Protein AF-A0A1Q9C9D9-F1 (afdb_monomer)

Nearest PDB structures (foldseek):
  2on5-assembly4_E  TM=7.345E-01  e=2.644E-03  Necator americanus
  3w8s-assembly1_A-2  TM=6.313E-01  e=2.788E-03  Necator americanus
  1u3i-assembly1_A-2  TM=6.018E-01  e=1.104E-02  Schistosoma mansoni
  8bhz-assembly1_A-2  TM=6.309E-01  e=2.083E-02  Schistosoma haematobium
  2c8u-assembly1_B  TM=6.285E-01  e=3.729E-02  Schistosoma haematobium

Structure (mmCIF, N/CA/C/O backbone):
data_AF-A0A1Q9C9D9-F1
#
_entry.id   AF-A0A1Q9C9D9-F1
#
loop_
_atom_site.group_PDB
_atom_site.id
_atom_site.type_symbol
_atom_site.label_atom_id
_atom_site.label_alt_id
_atom_site.label_comp_id
_atom_site.label_asym_id
_atom_site.label_entity_id
_atom_site.label_seq_id
_atom_site.pdbx_PDB_ins_code
_atom_site.Cartn_x
_atom_site.Cartn_y
_atom_site.Cartn_z
_atom_site.occupancy
_atom_site.B_iso_or_equiv
_atom_site.auth_seq_id
_atom_site.auth_comp_id
_atom_site.auth_asym_id
_atom_site.auth_atom_id
_atom_site.pdbx_PDB_model_num
ATOM 1 N N . MET A 1 1 ? -21.375 2.654 1.741 1.00 51.44 1 MET A N 1
ATOM 2 C CA . MET A 1 1 ? -20.438 1.620 1.249 1.00 51.44 1 MET A CA 1
ATOM 3 C C . MET A 1 1 ? -19.758 1.027 2.473 1.00 51.44 1 MET A C 1
ATOM 5 O O . MET A 1 1 ? -19.373 1.805 3.333 1.00 51.44 1 MET A O 1
ATOM 9 N N . PHE A 1 2 ? -19.692 -0.300 2.613 1.00 68.56 2 PHE A N 1
ATOM 10 C CA . PHE A 1 2 ? -18.988 -0.924 3.741 1.00 68.56 2 PHE A CA 1
ATOM 11 C C . PHE A 1 2 ? -17.480 -0.680 3.591 1.00 68.56 2 PHE A C 1
ATOM 13 O O . PHE A 1 2 ? -16.931 -0.945 2.522 1.00 68.56 2 PHE A O 1
ATOM 20 N N . ALA A 1 3 ? -16.815 -0.186 4.638 1.00 76.62 3 ALA A N 1
ATOM 21 C CA . ALA A 1 3 ? -15.394 0.176 4.608 1.00 76.62 3 ALA A CA 1
ATOM 22 C C . ALA A 1 3 ? -14.468 -0.988 4.183 1.00 76.62 3 ALA A C 1
ATOM 24 O O . ALA A 1 3 ? -13.451 -0.753 3.534 1.00 76.62 3 ALA A O 1
ATOM 25 N N . GLY A 1 4 ? -14.864 -2.243 4.429 1.00 79.62 4 GLY A N 1
ATOM 26 C CA . GLY A 1 4 ? -14.160 -3.428 3.923 1.00 79.62 4 GLY A CA 1
ATOM 27 C C . GLY A 1 4 ? -14.109 -3.533 2.391 1.00 79.62 4 GLY A C 1
ATOM 28 O O . GLY A 1 4 ? -13.037 -3.756 1.834 1.00 79.62 4 GLY A O 1
ATOM 29 N N . ALA A 1 5 ? -15.230 -3.305 1.695 1.00 82.88 5 ALA A N 1
ATOM 30 C CA . ALA A 1 5 ? -15.264 -3.334 0.226 1.00 82.88 5 ALA A CA 1
ATOM 31 C C . ALA A 1 5 ? -14.420 -2.198 -0.376 1.00 82.88 5 ALA A C 1
ATOM 33 O O . ALA A 1 5 ? -13.676 -2.400 -1.330 1.00 82.88 5 ALA A O 1
ATOM 34 N N . ALA A 1 6 ? -14.472 -1.020 0.249 1.00 83.69 6 ALA A N 1
ATOM 35 C CA . ALA A 1 6 ? -13.691 0.136 -0.175 1.00 83.69 6 ALA A CA 1
ATOM 36 C C . ALA A 1 6 ? -12.173 -0.087 0.002 1.00 83.69 6 ALA A C 1
ATOM 38 O O . ALA A 1 6 ? -11.372 0.339 -0.832 1.00 83.69 6 ALA A O 1
ATOM 39 N N . CYS A 1 7 ? -11.777 -0.796 1.067 1.00 88.50 7 CYS A N 1
ATOM 40 C CA . CYS A 1 7 ? -10.397 -1.226 1.284 1.00 88.50 7 CYS A CA 1
ATOM 41 C C . CYS A 1 7 ? -9.927 -2.180 0.175 1.00 88.50 7 CYS A C 1
ATOM 43 O O . CYS A 1 7 ? -8.858 -1.984 -0.403 1.00 88.50 7 CYS A O 1
ATOM 45 N N . GLU A 1 8 ? -10.738 -3.185 -0.160 1.00 88.69 8 GLU A N 1
ATOM 46 C CA . GLU A 1 8 ? -10.406 -4.155 -1.204 1.00 88.69 8 GLU A CA 1
ATOM 47 C C . GLU A 1 8 ? -10.257 -3.495 -2.582 1.00 88.69 8 GLU A C 1
ATOM 49 O O . GLU A 1 8 ? -9.260 -3.731 -3.267 1.00 88.69 8 GLU A O 1
ATOM 54 N N . GLU A 1 9 ? -11.184 -2.614 -2.964 1.00 89.88 9 GLU A N 1
ATOM 55 C CA . GLU A 1 9 ? -11.116 -1.857 -4.220 1.00 89.88 9 GLU A CA 1
ATOM 56 C C . GLU A 1 9 ? -9.837 -1.011 -4.313 1.00 89.88 9 GLU A C 1
ATOM 58 O O . GLU A 1 9 ? -9.124 -1.061 -5.321 1.00 89.88 9 GLU A O 1
ATOM 63 N N . ALA A 1 10 ? -9.492 -0.289 -3.241 1.00 90.31 10 ALA A N 1
ATOM 64 C CA . ALA A 1 10 ? -8.268 0.506 -3.189 1.00 90.31 10 ALA A CA 1
ATOM 65 C C . ALA A 1 10 ? -7.012 -0.368 -3.355 1.00 90.31 10 ALA A C 1
ATOM 67 O O . ALA A 1 10 ? -6.108 -0.017 -4.118 1.00 90.31 10 ALA A O 1
ATOM 68 N N . LEU A 1 11 ? -6.970 -1.535 -2.704 1.00 90.50 11 LEU A N 1
ATOM 69 C CA . LEU A 1 11 ? -5.859 -2.477 -2.834 1.00 90.50 11 LEU A CA 1
ATOM 70 C C . LEU A 1 11 ? -5.769 -3.080 -4.240 1.00 90.50 11 LEU A C 1
ATOM 72 O O . LEU A 1 11 ? -4.665 -3.257 -4.755 1.00 90.50 11 LEU A O 1
ATOM 76 N N . VAL A 1 12 ? -6.895 -3.397 -4.881 1.00 90.69 12 VAL A N 1
ATOM 77 C CA . VAL A 1 12 ? -6.917 -3.887 -6.269 1.00 90.69 12 VAL A CA 1
ATOM 78 C C . VAL A 1 12 ? -6.306 -2.856 -7.215 1.00 90.69 12 VAL A C 1
ATOM 80 O O . VAL A 1 12 ? -5.486 -3.211 -8.065 1.00 90.69 12 VAL A O 1
ATOM 83 N N . ASP A 1 13 ? -6.646 -1.583 -7.050 1.00 89.69 13 ASP A N 1
ATOM 84 C CA . ASP A 1 13 ? -6.080 -0.512 -7.865 1.00 89.69 13 ASP A CA 1
ATOM 85 C C . ASP A 1 13 ? -4.587 -0.309 -7.607 1.00 89.69 13 ASP A C 1
ATOM 87 O O . ASP A 1 13 ? -3.815 -0.192 -8.561 1.00 89.69 13 ASP A O 1
ATOM 91 N N . MET A 1 14 ? -4.157 -0.348 -6.342 1.00 90.69 14 MET A N 1
ATOM 92 C CA . MET A 1 14 ? -2.735 -0.291 -5.989 1.00 90.69 14 MET A CA 1
ATOM 93 C C . MET A 1 14 ? -1.943 -1.430 -6.646 1.00 90.69 14 MET A C 1
ATOM 95 O O . MET A 1 14 ? -0.875 -1.199 -7.207 1.00 90.69 14 MET A O 1
ATOM 99 N N . LYS A 1 15 ? -2.475 -2.658 -6.663 1.00 88.00 15 LYS A N 1
ATOM 100 C CA . LYS A 1 15 ? -1.815 -3.799 -7.323 1.00 88.00 15 LYS A CA 1
ATOM 101 C C . LYS A 1 15 ? -1.635 -3.580 -8.824 1.00 88.00 15 LYS A C 1
ATOM 103 O O . LYS A 1 15 ? -0.583 -3.918 -9.362 1.00 88.00 15 LYS A O 1
ATOM 108 N N . LYS A 1 16 ? -2.635 -3.004 -9.500 1.00 86.62 16 LYS A N 1
ATOM 109 C CA . LYS A 1 16 ? -2.560 -2.722 -10.944 1.00 86.62 16 LYS A CA 1
ATOM 110 C C . LYS A 1 16 ? -1.447 -1.728 -11.268 1.00 86.62 16 LYS A C 1
ATOM 112 O O . LYS A 1 16 ? -0.709 -1.950 -12.220 1.00 86.62 16 LYS A O 1
ATOM 117 N N . VAL A 1 17 ? -1.311 -0.663 -10.476 1.00 86.00 17 VAL A N 1
ATOM 118 C CA . VAL A 1 17 ? -0.296 0.381 -10.716 1.00 86.00 17 VAL A CA 1
ATOM 119 C C . VAL A 1 17 ? 1.109 -0.037 -10.277 1.00 86.00 17 VAL A C 1
ATOM 121 O O . VAL A 1 17 ? 2.087 0.432 -10.849 1.00 86.00 17 VAL A O 1
ATOM 124 N N . LEU A 1 18 ? 1.227 -0.935 -9.293 1.00 86.88 18 LEU A N 1
ATOM 125 C CA . LEU A 1 18 ? 2.516 -1.444 -8.813 1.00 86.88 18 LEU A CA 1
ATOM 126 C C . LEU A 1 18 ? 3.074 -2.580 -9.674 1.00 86.88 18 LEU A C 1
ATOM 128 O O . LEU A 1 18 ? 4.288 -2.754 -9.723 1.00 86.88 18 LEU A O 1
ATOM 132 N N . GLY A 1 19 ? 2.219 -3.337 -10.370 1.00 83.19 19 GLY A N 1
ATOM 133 C CA . GLY A 1 19 ? 2.635 -4.461 -11.214 1.00 83.19 19 GLY A CA 1
ATOM 134 C C . GLY A 1 19 ? 3.782 -4.118 -12.176 1.00 83.19 19 GLY A C 1
ATOM 135 O O . GLY A 1 19 ? 4.783 -4.841 -12.183 1.00 83.19 19 GLY A O 1
ATOM 136 N N . PRO A 1 20 ? 3.703 -3.004 -12.929 1.00 81.25 20 PRO A N 1
ATOM 137 C CA . PRO A 1 20 ? 4.782 -2.609 -13.823 1.00 81.25 20 PRO A CA 1
ATOM 138 C C . PRO A 1 20 ? 6.095 -2.257 -13.120 1.00 81.25 20 PRO A C 1
ATOM 140 O O . PRO A 1 20 ? 7.165 -2.608 -13.618 1.00 81.25 20 PRO A O 1
ATOM 143 N N . ALA A 1 21 ? 6.020 -1.620 -11.947 1.00 80.25 21 ALA A N 1
ATOM 144 C CA . ALA A 1 21 ? 7.191 -1.295 -11.135 1.00 80.25 21 ALA A CA 1
ATOM 145 C C . ALA A 1 21 ? 7.849 -2.557 -10.550 1.00 80.25 21 ALA A C 1
ATOM 147 O O . ALA A 1 21 ? 9.073 -2.656 -10.539 1.00 80.25 21 ALA A O 1
ATOM 148 N N . TRP A 1 22 ? 7.053 -3.549 -10.138 1.00 80.44 22 TRP A N 1
ATOM 149 C CA . TRP A 1 22 ? 7.556 -4.832 -9.640 1.00 80.44 22 TRP A CA 1
ATOM 150 C C . TRP A 1 22 ? 8.295 -5.605 -10.733 1.00 80.44 22 TRP A C 1
ATOM 152 O O . TRP A 1 22 ? 9.433 -6.041 -10.556 1.00 80.44 22 TRP A O 1
ATOM 162 N N . TYR A 1 23 ? 7.639 -5.827 -11.874 1.00 79.94 23 TYR A N 1
ATOM 163 C CA . TYR A 1 23 ? 8.176 -6.698 -12.921 1.00 79.94 23 TYR A CA 1
ATOM 164 C C . TYR A 1 23 ? 9.192 -6.011 -13.833 1.00 79.94 23 TYR A C 1
ATOM 166 O O . TYR A 1 23 ? 9.783 -6.689 -14.674 1.00 79.94 23 TYR A O 1
ATOM 174 N N . ASN A 1 24 ? 9.397 -4.701 -13.663 1.00 81.31 24 ASN A N 1
ATOM 175 C CA . ASN A 1 24 ? 10.112 -3.845 -14.606 1.00 81.31 24 ASN A CA 1
ATOM 176 C C . ASN A 1 24 ? 9.584 -4.004 -16.046 1.00 81.31 24 ASN A C 1
ATOM 178 O O . ASN A 1 24 ? 10.340 -4.075 -17.019 1.00 81.31 24 ASN A O 1
ATOM 182 N N . ALA A 1 25 ? 8.266 -4.155 -16.169 1.00 80.94 25 ALA A N 1
ATOM 183 C CA . ALA A 1 25 ? 7.622 -4.544 -17.411 1.00 80.94 25 ALA A CA 1
ATOM 184 C C . ALA A 1 25 ? 6.147 -4.132 -17.423 1.00 80.94 25 ALA A C 1
ATOM 186 O O . ALA A 1 25 ? 5.428 -4.391 -16.465 1.00 80.94 25 ALA A O 1
ATOM 187 N N . VAL A 1 26 ? 5.682 -3.515 -18.514 1.00 76.88 26 VAL A N 1
ATOM 188 C CA . VAL A 1 26 ? 4.289 -3.052 -18.685 1.00 76.88 26 VAL A CA 1
ATOM 189 C C . VAL A 1 26 ? 3.302 -4.205 -18.513 1.00 76.88 26 VAL A C 1
ATOM 191 O O . VAL A 1 26 ? 2.258 -4.068 -17.879 1.00 76.88 26 VAL A O 1
ATOM 194 N N . LEU A 1 27 ? 3.655 -5.351 -19.085 1.00 77.88 27 LEU A N 1
ATOM 195 C CA . LEU A 1 27 ? 2.995 -6.630 -18.873 1.00 77.88 27 LEU A CA 1
ATOM 196 C C . LEU A 1 27 ? 3.926 -7.489 -18.028 1.00 77.88 27 LEU A C 1
ATOM 198 O O . LEU A 1 27 ? 5.135 -7.315 -18.117 1.00 77.88 27 LEU A O 1
ATOM 202 N N . GLY A 1 28 ? 3.372 -8.402 -17.228 1.00 80.50 28 GLY A N 1
ATOM 203 C CA . GLY A 1 28 ? 4.151 -9.257 -16.330 1.00 80.50 28 GLY A CA 1
ATOM 204 C C . GLY A 1 28 ? 5.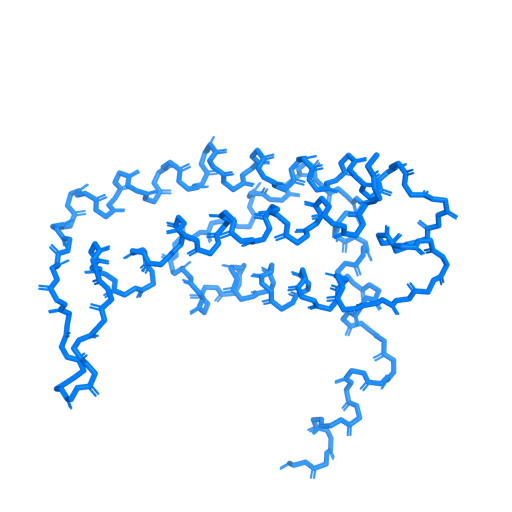146 -10.182 -17.046 1.00 80.50 28 GLY A C 1
ATOM 205 O O . GLY A 1 28 ? 5.754 -9.866 -18.066 1.00 80.50 28 GLY A O 1
ATOM 206 N N . ARG A 1 29 ? 5.348 -11.375 -16.498 1.00 84.06 29 ARG A N 1
ATOM 207 C CA . ARG A 1 29 ? 6.331 -12.320 -17.038 1.00 84.06 29 ARG A CA 1
ATOM 208 C C . ARG A 1 29 ? 5.677 -13.368 -17.921 1.00 84.06 29 ARG A C 1
ATOM 210 O O . ARG A 1 29 ? 4.536 -13.767 -17.693 1.00 84.06 29 ARG A O 1
ATOM 217 N N . ASN A 1 30 ? 6.429 -13.853 -18.901 1.00 87.31 30 ASN A N 1
ATOM 218 C CA . ASN A 1 30 ? 6.065 -15.059 -19.624 1.00 87.31 30 ASN A CA 1
ATOM 219 C C . ASN A 1 30 ? 5.932 -16.221 -18.615 1.00 87.31 30 ASN A C 1
ATOM 221 O O . ASN A 1 30 ? 6.873 -16.461 -17.853 1.00 87.31 30 ASN A O 1
ATOM 225 N N . PRO A 1 31 ? 4.804 -16.955 -18.587 1.00 87.06 31 PRO A N 1
ATOM 226 C CA . PRO A 1 31 ? 4.565 -17.980 -17.571 1.00 87.06 31 PRO A CA 1
ATOM 227 C C . PRO A 1 31 ? 5.491 -19.200 -17.699 1.00 87.06 31 PRO A C 1
ATOM 229 O O . PRO A 1 31 ? 5.656 -19.936 -16.730 1.00 87.06 31 PRO A O 1
ATOM 232 N N . LEU A 1 32 ? 6.103 -19.415 -18.869 1.00 91.69 32 LEU A N 1
ATOM 233 C CA . LEU A 1 32 ? 7.034 -20.514 -19.124 1.00 91.69 32 LEU A CA 1
ATOM 234 C C . LEU A 1 32 ? 8.490 -20.080 -18.927 1.00 91.69 32 LEU A C 1
ATOM 236 O O . LEU A 1 32 ? 9.235 -20.738 -18.205 1.00 91.69 32 LEU A O 1
ATOM 240 N N . THR A 1 33 ? 8.903 -18.973 -19.552 1.00 91.81 33 THR A N 1
ATOM 241 C CA . THR A 1 33 ? 10.316 -18.546 -19.553 1.00 91.81 33 THR A CA 1
ATOM 242 C C . THR A 1 33 ? 10.677 -17.615 -18.401 1.00 91.81 33 THR A C 1
ATOM 244 O O . THR A 1 33 ? 11.855 -17.446 -18.115 1.00 91.81 33 THR A O 1
ATOM 247 N N . LYS A 1 34 ? 9.685 -17.025 -17.721 1.00 85.44 34 LYS A N 1
ATOM 248 C CA . LYS A 1 34 ? 9.838 -16.019 -16.651 1.00 85.44 34 LYS A CA 1
ATOM 249 C C . LYS A 1 34 ? 10.460 -14.689 -17.092 1.00 85.44 34 LYS A C 1
ATOM 251 O O . LYS A 1 34 ? 10.658 -13.817 -16.240 1.00 85.44 34 LYS A O 1
ATOM 256 N N . GLU A 1 35 ? 10.722 -14.518 -18.384 1.00 87.88 35 GLU A N 1
ATOM 257 C CA . GLU A 1 35 ? 11.218 -13.268 -18.960 1.00 87.88 35 GLU A CA 1
ATOM 258 C C . GLU A 1 35 ? 10.133 -12.177 -18.936 1.00 87.88 35 GLU A C 1
ATOM 260 O O . GLU A 1 35 ? 8.945 -12.499 -19.078 1.00 87.88 35 GLU A O 1
ATOM 265 N N . PRO A 1 36 ? 10.508 -10.896 -18.762 1.00 85.56 36 PRO A N 1
ATOM 266 C CA . PRO A 1 36 ? 9.610 -9.762 -18.971 1.00 85.56 36 PRO A CA 1
ATOM 267 C C . PRO A 1 36 ? 8.929 -9.817 -20.345 1.00 85.56 36 PRO A C 1
ATOM 269 O O . PRO A 1 36 ? 9.592 -10.039 -21.355 1.00 85.56 36 PRO A O 1
ATOM 272 N N . LEU A 1 37 ? 7.610 -9.602 -20.403 1.00 86.75 37 LEU A N 1
ATOM 273 C CA . LEU A 1 37 ? 6.888 -9.577 -21.682 1.00 86.75 37 LEU A CA 1
ATOM 274 C C . LEU A 1 37 ? 7.129 -8.272 -22.453 1.00 86.75 37 LEU A C 1
ATOM 276 O O . LEU A 1 37 ? 7.416 -8.307 -23.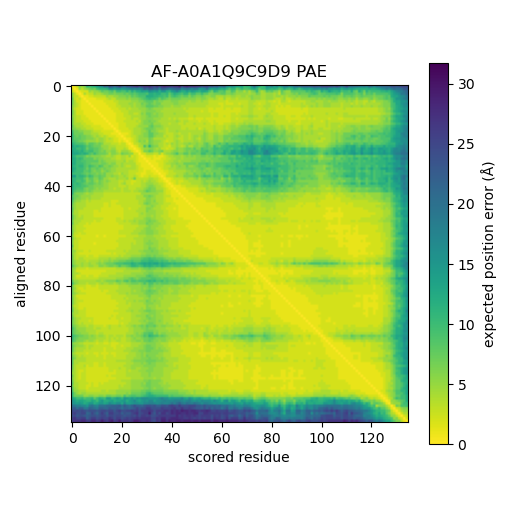645 1.00 86.75 37 LEU A O 1
ATOM 280 N N . VAL A 1 38 ? 6.998 -7.124 -21.780 1.00 86.88 38 VAL A N 1
ATOM 281 C CA . VAL A 1 38 ? 7.218 -5.793 -22.370 1.00 86.88 38 VAL A CA 1
ATOM 282 C C . VAL A 1 38 ? 8.018 -4.953 -21.386 1.00 86.88 38 VAL A C 1
ATOM 284 O O . VAL A 1 38 ? 7.444 -4.381 -20.464 1.00 86.88 38 VAL A O 1
ATOM 287 N N . THR A 1 39 ? 9.336 -4.902 -21.555 1.00 87.25 39 THR A N 1
ATOM 288 C CA . THR A 1 39 ? 10.243 -4.181 -20.651 1.00 87.25 39 THR A CA 1
ATOM 289 C C . THR A 1 39 ? 9.991 -2.675 -20.676 1.00 87.25 39 THR A C 1
ATOM 291 O O . THR A 1 39 ? 9.751 -2.093 -21.734 1.00 87.25 39 THR A O 1
ATOM 294 N N . LEU A 1 40 ? 10.078 -2.038 -19.509 1.00 83.69 40 LEU A N 1
ATOM 295 C CA . LEU A 1 40 ? 10.050 -0.583 -19.393 1.00 83.69 40 LEU A CA 1
ATOM 296 C C . LEU A 1 40 ? 11.457 0.006 -19.599 1.00 83.69 40 LEU A C 1
ATOM 298 O O . LEU A 1 40 ? 12.400 -0.465 -18.963 1.00 83.69 40 LEU A O 1
ATOM 302 N N . PRO A 1 41 ? 11.625 1.040 -20.445 1.00 87.50 41 PRO A N 1
ATOM 303 C CA . PRO A 1 41 ? 12.854 1.828 -20.478 1.00 87.50 41 PRO A CA 1
ATOM 304 C C . PRO A 1 41 ? 13.129 2.491 -19.122 1.00 87.50 41 PRO A C 1
ATOM 306 O O . PRO A 1 41 ? 12.193 2.892 -18.428 1.00 87.50 41 PRO A O 1
ATOM 309 N N . ASP A 1 42 ? 14.404 2.695 -18.782 1.00 86.44 42 ASP A N 1
ATOM 310 C CA . ASP A 1 42 ? 14.794 3.312 -17.506 1.00 86.44 42 ASP A CA 1
ATOM 311 C C . ASP A 1 42 ? 14.183 4.705 -17.293 1.00 86.44 42 ASP A C 1
ATOM 313 O O . ASP A 1 42 ? 13.736 5.015 -16.192 1.00 86.44 42 ASP A O 1
ATOM 317 N N . SER A 1 43 ? 14.069 5.511 -18.353 1.00 87.50 43 SER A N 1
ATOM 318 C CA . SER A 1 43 ? 13.433 6.832 -18.283 1.00 87.50 43 SER A CA 1
ATOM 319 C C . SER A 1 43 ? 11.958 6.762 -17.872 1.00 87.50 43 SER A C 1
ATOM 321 O O . SER A 1 43 ? 11.503 7.566 -17.063 1.00 87.50 43 SER A O 1
ATOM 323 N N . MET A 1 44 ? 11.215 5.766 -18.363 1.00 87.38 44 MET A N 1
ATOM 324 C CA . MET A 1 44 ? 9.824 5.546 -17.952 1.00 87.38 44 MET A CA 1
ATOM 325 C C . MET A 1 44 ? 9.741 5.019 -16.520 1.00 87.38 44 MET A C 1
ATOM 327 O O . MET A 1 44 ? 8.802 5.338 -15.797 1.00 87.38 44 MET A O 1
ATOM 331 N N . ARG A 1 45 ? 10.721 4.219 -16.086 1.00 85.19 45 ARG A N 1
ATOM 332 C CA . ARG A 1 45 ? 10.785 3.702 -14.713 1.00 85.19 45 ARG A CA 1
ATOM 333 C C . ARG A 1 45 ? 10.954 4.832 -13.699 1.00 85.19 45 ARG A C 1
ATOM 335 O O . ARG A 1 45 ? 10.278 4.827 -12.672 1.00 85.19 45 ARG A O 1
ATOM 342 N N . GLU A 1 46 ? 11.825 5.795 -13.984 1.00 89.06 46 GLU A N 1
ATOM 343 C CA . GLU A 1 46 ? 12.023 6.978 -13.139 1.00 89.06 46 GLU A CA 1
ATOM 344 C C . GLU A 1 46 ? 10.746 7.818 -13.033 1.00 89.06 46 GLU A C 1
ATOM 346 O O . GLU A 1 46 ? 10.341 8.188 -11.930 1.00 89.06 46 GLU A O 1
ATOM 351 N N . GLU A 1 47 ? 10.059 8.043 -14.153 1.00 90.31 47 GLU A N 1
ATOM 352 C CA . GLU A 1 47 ? 8.794 8.783 -14.194 1.00 90.31 47 GLU A CA 1
ATOM 353 C C . GLU A 1 47 ? 7.673 8.057 -13.429 1.00 90.31 47 GLU A C 1
ATOM 355 O O . GLU A 1 47 ? 6.992 8.651 -12.588 1.00 90.31 47 GLU A O 1
ATOM 360 N N . VAL A 1 48 ? 7.528 6.743 -13.631 1.00 89.44 48 VAL A N 1
ATOM 361 C CA . VAL A 1 48 ? 6.596 5.902 -12.862 1.00 89.44 48 VAL A CA 1
ATOM 362 C C . VAL A 1 48 ? 6.897 5.998 -11.369 1.00 89.44 48 VAL A C 1
ATOM 364 O O . VAL A 1 48 ? 5.976 6.146 -10.562 1.00 89.44 48 VAL A O 1
ATOM 367 N N . MET A 1 49 ? 8.174 5.963 -10.981 1.00 91.06 49 MET A N 1
ATOM 368 C CA . MET A 1 49 ? 8.553 6.061 -9.575 1.00 91.06 49 MET A CA 1
ATOM 369 C C . MET A 1 49 ? 8.289 7.430 -8.976 1.00 91.06 49 MET A C 1
ATOM 371 O O . MET A 1 49 ? 7.823 7.513 -7.836 1.00 91.06 49 MET A O 1
ATOM 375 N N . TYR A 1 50 ? 8.511 8.492 -9.742 1.00 93.69 50 TYR A N 1
ATOM 376 C CA . TYR A 1 50 ? 8.127 9.835 -9.346 1.00 93.69 50 TYR A CA 1
ATOM 377 C C . TYR A 1 50 ? 6.618 9.916 -9.065 1.00 93.69 50 TYR A C 1
ATOM 379 O O . TYR A 1 50 ? 6.218 10.368 -7.990 1.00 93.69 50 TYR A O 1
ATOM 387 N N . HIS A 1 51 ? 5.769 9.412 -9.963 1.00 93.44 51 HIS A N 1
ATOM 388 C CA . HIS A 1 51 ? 4.315 9.473 -9.786 1.00 93.44 51 HIS A CA 1
ATOM 389 C C . HIS A 1 51 ? 3.782 8.546 -8.690 1.00 93.44 51 HIS A C 1
ATOM 391 O O . HIS A 1 51 ? 2.841 8.919 -7.981 1.00 93.44 51 HIS A O 1
ATOM 397 N N . LEU A 1 52 ? 4.381 7.367 -8.501 1.00 93.25 52 LEU A N 1
ATOM 398 C CA . LEU A 1 52 ? 4.024 6.478 -7.395 1.00 93.25 52 LEU A CA 1
ATOM 399 C C . LEU A 1 52 ? 4.286 7.151 -6.043 1.00 93.25 52 LEU A C 1
ATOM 401 O O . LEU A 1 52 ? 3.412 7.116 -5.179 1.00 93.25 52 LEU A O 1
ATOM 405 N N . ASN A 1 53 ? 5.429 7.824 -5.893 1.00 95.31 53 ASN A N 1
ATOM 406 C CA . ASN A 1 53 ? 5.813 8.499 -4.653 1.00 95.31 53 ASN A CA 1
ATOM 407 C C . ASN A 1 53 ? 5.049 9.798 -4.378 1.00 95.31 53 ASN A C 1
ATOM 409 O O . ASN A 1 53 ? 4.756 10.094 -3.225 1.00 95.31 53 ASN A O 1
ATOM 413 N N . ASN A 1 54 ? 4.743 10.583 -5.412 1.00 96.06 54 ASN A N 1
ATOM 414 C CA . ASN A 1 54 ? 4.237 11.948 -5.231 1.00 96.06 54 ASN A CA 1
ATOM 415 C C . ASN A 1 54 ? 2.737 12.098 -5.500 1.00 96.06 54 ASN A C 1
ATOM 417 O O . ASN A 1 54 ? 2.167 13.152 -5.230 1.00 96.06 54 ASN A O 1
ATOM 421 N N . THR A 1 55 ? 2.081 11.081 -6.061 1.00 94.56 55 THR A N 1
ATOM 422 C CA . THR A 1 55 ? 0.670 11.186 -6.452 1.00 94.56 55 THR A CA 1
ATOM 423 C C . THR A 1 55 ? -0.103 9.929 -6.086 1.00 94.56 55 THR A C 1
ATOM 425 O O . THR A 1 55 ? -0.973 9.968 -5.224 1.00 94.56 55 THR A O 1
ATOM 42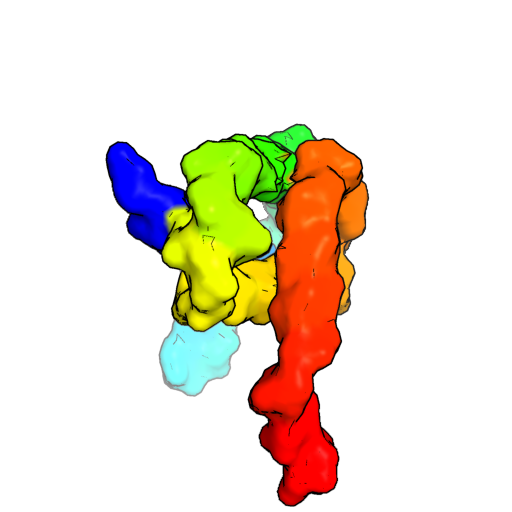8 N N . VAL A 1 56 ? 0.220 8.794 -6.703 1.00 93.75 56 VAL A N 1
ATOM 429 C CA . VAL A 1 56 ? -0.671 7.627 -6.690 1.00 93.75 56 VAL A CA 1
ATOM 430 C C . VAL A 1 56 ? -0.767 6.991 -5.305 1.00 93.75 56 VAL A C 1
ATOM 432 O O . VAL A 1 56 ? -1.873 6.823 -4.788 1.00 93.75 56 VAL A O 1
ATOM 435 N N . LEU A 1 57 ? 0.367 6.647 -4.685 1.00 94.81 57 LEU A N 1
ATOM 436 C CA . LEU A 1 57 ? 0.358 5.994 -3.374 1.00 94.81 57 LEU A CA 1
ATOM 437 C C . LEU A 1 57 ? -0.081 6.943 -2.252 1.00 94.81 57 LEU A C 1
ATOM 439 O O . LEU A 1 57 ? -0.965 6.535 -1.498 1.00 94.81 57 LEU A O 1
ATOM 443 N N . PRO A 1 58 ? 0.409 8.200 -2.157 1.00 96.38 58 PRO A N 1
ATOM 444 C CA . PRO A 1 58 ? -0.084 9.138 -1.149 1.00 96.38 58 PRO A CA 1
ATOM 445 C C . PRO A 1 58 ? -1.602 9.324 -1.193 1.00 96.38 58 PRO A C 1
ATOM 447 O O . PRO A 1 58 ? -2.259 9.276 -0.154 1.00 96.38 58 PRO A O 1
ATOM 450 N N . THR A 1 59 ? -2.187 9.489 -2.385 1.00 95.25 59 THR A N 1
ATOM 451 C CA . THR A 1 59 ? -3.640 9.648 -2.524 1.00 95.25 59 THR A CA 1
ATOM 452 C C . THR A 1 59 ? -4.390 8.376 -2.128 1.00 95.25 59 THR A C 1
ATOM 454 O O . THR A 1 59 ? -5.408 8.462 -1.442 1.00 95.25 59 THR A O 1
ATOM 457 N N . ARG A 1 60 ? -3.895 7.188 -2.502 1.00 94.56 60 ARG A N 1
ATOM 458 C CA . ARG A 1 60 ? -4.532 5.915 -2.123 1.00 94.56 60 ARG A CA 1
ATOM 459 C C . ARG A 1 60 ? -4.453 5.642 -0.623 1.00 94.56 60 ARG A C 1
ATOM 461 O O . ARG A 1 60 ? -5.455 5.235 -0.039 1.00 94.56 60 ARG A O 1
ATOM 468 N N . PHE A 1 61 ? -3.322 5.923 0.019 1.00 96.19 61 PHE A N 1
ATOM 469 C CA . PHE A 1 61 ? -3.209 5.794 1.470 1.00 96.19 61 PHE A CA 1
ATOM 470 C C . PHE A 1 61 ? -4.092 6.808 2.205 1.00 96.19 61 PHE A C 1
ATOM 472 O O . PHE A 1 61 ? -4.772 6.431 3.152 1.00 96.19 61 PHE A O 1
ATOM 479 N N . GLN A 1 62 ? -4.191 8.056 1.740 1.00 96.44 62 GLN A N 1
ATOM 480 C CA . GLN A 1 62 ? -5.115 9.032 2.337 1.00 96.44 62 GLN A CA 1
ATOM 481 C C . GLN A 1 62 ? -6.586 8.633 2.174 1.00 96.44 62 GLN A C 1
ATOM 483 O O . GLN A 1 62 ? -7.386 8.826 3.087 1.00 96.44 62 GLN A O 1
ATOM 488 N N . GLN A 1 63 ? -6.956 8.039 1.040 1.00 95.12 63 GLN A N 1
ATOM 489 C CA . GLN A 1 63 ? -8.297 7.490 0.847 1.00 95.12 63 GLN A CA 1
ATOM 490 C C . GLN A 1 63 ? -8.591 6.367 1.859 1.00 95.12 63 GLN A C 1
ATOM 492 O O . GLN A 1 63 ? -9.646 6.354 2.490 1.00 95.12 63 GLN A O 1
ATOM 497 N N . LEU A 1 64 ? -7.649 5.439 2.042 1.00 95.69 64 LEU A N 1
ATOM 498 C CA . LEU A 1 64 ? -7.758 4.355 3.021 1.00 95.69 64 LEU A CA 1
ATOM 499 C C . LEU A 1 64 ? -7.809 4.877 4.467 1.00 95.69 64 LEU A C 1
ATOM 501 O O . LEU A 1 64 ? -8.582 4.353 5.265 1.00 95.69 64 LEU A O 1
ATOM 505 N N . GLU A 1 65 ? -7.042 5.919 4.795 1.00 96.50 65 GLU A N 1
ATOM 506 C CA . GLU A 1 65 ? -7.085 6.612 6.092 1.00 96.50 65 GLU A CA 1
ATOM 507 C C . GLU A 1 65 ? -8.494 7.145 6.380 1.00 96.50 65 GLU A C 1
ATOM 509 O O . GLU A 1 65 ? -9.026 6.928 7.466 1.00 96.50 65 GLU A O 1
ATOM 514 N N . GLN A 1 66 ? -9.137 7.783 5.396 1.00 94.94 66 GLN A N 1
ATOM 515 C CA . GLN A 1 66 ? -10.510 8.278 5.535 1.00 94.94 66 GLN A CA 1
ATOM 516 C C . GLN A 1 66 ? -11.513 7.140 5.749 1.00 94.94 66 GLN A C 1
ATOM 518 O O . GLN A 1 66 ? -12.414 7.263 6.580 1.00 94.94 66 GLN A O 1
ATOM 523 N N . PHE A 1 67 ? -11.353 6.018 5.042 1.00 93.56 67 PHE A N 1
ATOM 524 C CA . PHE A 1 67 ? -12.214 4.854 5.248 1.00 93.56 67 PHE A CA 1
ATOM 525 C C . PHE A 1 67 ? -12.026 4.229 6.627 1.00 93.56 67 PHE A C 1
ATOM 527 O O . PHE A 1 67 ? -13.022 3.912 7.277 1.00 93.56 67 PHE A O 1
ATOM 534 N N . LEU A 1 68 ? -10.786 4.111 7.107 1.00 94.94 68 LEU A N 1
ATOM 535 C CA . LEU A 1 68 ? -10.517 3.645 8.464 1.00 94.94 68 LEU A CA 1
ATOM 536 C C . LEU A 1 68 ? -11.125 4.596 9.504 1.00 94.94 68 LEU A C 1
ATOM 538 O O . LEU A 1 68 ? -11.784 4.134 10.428 1.00 94.94 68 LEU A O 1
ATOM 542 N N . ALA A 1 69 ? -10.972 5.911 9.326 1.00 93.8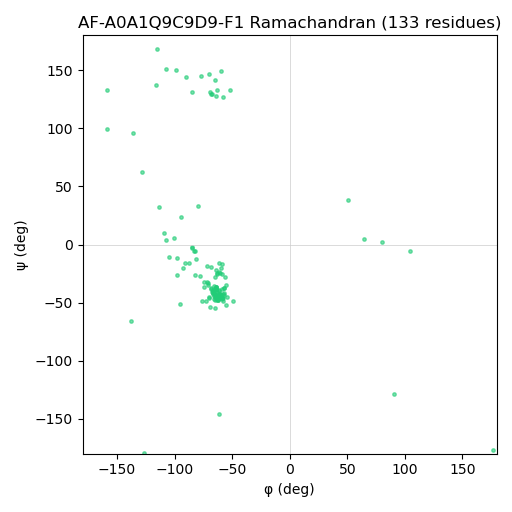8 69 ALA A N 1
ATOM 543 C CA . ALA A 1 69 ? -11.542 6.916 10.225 1.00 93.88 69 ALA A CA 1
ATOM 544 C C . ALA A 1 69 ? -13.081 6.898 10.259 1.00 93.88 69 ALA A C 1
ATOM 546 O O . ALA A 1 69 ? -13.678 7.311 11.249 1.00 93.88 69 ALA A O 1
ATOM 547 N N . SER A 1 70 ? -13.725 6.418 9.191 1.00 91.00 70 SER A N 1
ATOM 548 C CA . SER A 1 70 ? -15.181 6.240 9.129 1.00 91.00 70 SER A CA 1
ATOM 549 C C . SER A 1 70 ? -15.686 4.932 9.752 1.00 91.00 70 SER A C 1
ATOM 551 O O . SER A 1 70 ? -16.895 4.717 9.814 1.00 91.00 70 SER A O 1
ATOM 553 N N . SER A 1 71 ? -14.783 4.047 10.183 1.00 90.31 71 SER A N 1
ATOM 554 C CA . SER A 1 71 ? -15.139 2.784 10.826 1.00 90.31 71 SER A CA 1
ATOM 555 C C . SER A 1 71 ? -15.572 2.999 12.277 1.00 90.31 71 SER A C 1
ATOM 557 O O . SER A 1 71 ? -15.003 3.816 12.996 1.00 90.31 71 SER A O 1
ATOM 559 N N . GLU A 1 72 ? -16.536 2.208 12.746 1.00 88.62 72 GLU A N 1
ATOM 560 C CA . GLU A 1 72 ? -17.005 2.208 14.140 1.00 88.62 72 GLU A CA 1
ATOM 561 C C . GLU A 1 72 ? -16.070 1.414 15.074 1.00 88.62 72 GLU A C 1
ATOM 563 O O . GLU A 1 72 ? -16.520 0.760 16.009 1.00 88.62 72 GLU A O 1
ATOM 568 N N . GLY A 1 73 ? -14.761 1.418 14.814 1.00 91.06 73 GLY A N 1
ATOM 569 C CA . GLY A 1 73 ? -13.809 0.660 15.612 1.00 91.06 73 GLY A CA 1
ATOM 570 C C . GLY A 1 73 ? -12.366 0.725 15.106 1.00 91.06 73 GLY A C 1
ATOM 571 O O . GLY A 1 73 ? -12.055 1.439 14.153 1.00 91.06 73 GLY A O 1
ATOM 572 N N . PRO A 1 74 ? -11.452 -0.015 15.758 1.00 94.56 74 PRO A N 1
ATOM 573 C CA . PRO A 1 74 ? -10.026 -0.005 15.445 1.00 94.56 74 PRO A CA 1
ATOM 574 C C . PRO A 1 74 ? -9.657 -0.526 14.044 1.00 94.56 74 PRO A C 1
ATOM 576 O O . PRO A 1 74 ? -8.560 -0.221 13.573 1.00 94.56 74 PRO A O 1
ATOM 579 N N . TYR A 1 75 ? -10.504 -1.331 13.406 1.00 95.00 75 TYR A N 1
ATOM 580 C CA . TYR A 1 75 ? -10.237 -2.010 12.131 1.00 95.00 75 TYR A CA 1
ATOM 581 C C . TYR A 1 75 ? -11.171 -1.510 11.027 1.00 95.00 75 TYR A C 1
ATOM 583 O O . TYR A 1 75 ? -12.176 -0.865 11.317 1.00 95.00 75 TYR A O 1
ATOM 591 N N . PHE A 1 76 ? -10.913 -1.851 9.759 1.00 93.75 76 PHE A N 1
ATOM 592 C CA . PHE A 1 76 ? -11.785 -1.442 8.639 1.00 93.75 76 PHE A CA 1
ATOM 593 C C . PHE A 1 76 ? -13.227 -1.952 8.750 1.00 93.75 76 PHE A C 1
ATOM 595 O O . PHE A 1 76 ? -14.133 -1.365 8.168 1.00 93.75 76 PHE A O 1
ATOM 602 N N . CYS A 1 77 ? -13.449 -3.049 9.473 1.00 92.56 77 CYS A N 1
ATOM 603 C CA . CYS A 1 77 ? -14.762 -3.671 9.645 1.00 92.56 77 CYS A CA 1
ATOM 604 C C . CYS A 1 77 ? -15.260 -3.586 11.102 1.00 92.56 77 CYS A C 1
ATOM 606 O O . CYS A 1 77 ? -15.942 -4.496 11.574 1.00 92.56 77 CYS A O 1
ATOM 608 N N . GLY A 1 78 ? -14.899 -2.518 11.821 1.00 92.62 78 GLY A N 1
ATOM 609 C CA . GLY A 1 78 ? -15.292 -2.269 13.211 1.00 92.62 78 GLY A CA 1
ATOM 610 C C . GLY A 1 78 ? -14.308 -2.848 14.231 1.00 92.62 78 GLY A C 1
ATOM 611 O O . GLY A 1 78 ? -13.103 -2.607 14.164 1.00 92.62 78 GLY A O 1
ATOM 612 N N . ASP A 1 79 ? -14.816 -3.614 15.196 1.00 93.81 79 ASP A N 1
ATOM 613 C CA . ASP A 1 79 ? -14.046 -4.046 16.375 1.00 93.81 79 ASP A CA 1
ATOM 614 C C . ASP A 1 79 ? -13.128 -5.250 16.158 1.00 93.81 79 ASP A C 1
ATOM 616 O O . ASP A 1 79 ? -12.291 -5.565 17.007 1.00 93.81 79 ASP A O 1
ATOM 620 N N . ARG A 1 80 ? -13.278 -5.959 15.038 1.00 90.94 80 ARG A N 1
ATOM 621 C CA . ARG A 1 80 ? -12.533 -7.194 14.771 1.00 90.94 80 ARG A CA 1
ATOM 622 C C . ARG A 1 80 ? -11.618 -7.033 13.573 1.00 90.94 80 ARG A C 1
ATOM 624 O O . ARG A 1 80 ? -12.035 -6.534 12.534 1.00 90.94 80 ARG A O 1
ATOM 631 N N . MET A 1 81 ? -10.401 -7.554 13.713 1.00 92.31 81 MET A N 1
ATOM 632 C CA . MET A 1 81 ? -9.474 -7.700 12.598 1.00 92.31 81 MET A CA 1
ATOM 633 C C . MET A 1 81 ? -10.052 -8.668 11.565 1.00 92.31 81 MET A C 1
ATOM 635 O O . MET A 1 81 ? -10.506 -9.764 11.907 1.00 92.31 81 MET A O 1
ATOM 639 N N . THR A 1 82 ? -10.004 -8.272 10.300 1.00 92.19 82 THR A N 1
ATOM 640 C CA . THR A 1 82 ? -10.498 -9.051 9.165 1.00 92.19 82 THR A CA 1
ATOM 641 C C . THR A 1 82 ? -9.420 -9.212 8.096 1.00 92.19 82 THR A C 1
ATOM 643 O O . THR A 1 82 ? -8.294 -8.725 8.224 1.00 92.19 82 THR A O 1
ATOM 646 N N . VAL A 1 83 ? -9.771 -9.894 7.003 1.00 91.12 83 VAL A N 1
ATOM 647 C CA . VAL A 1 83 ? -8.900 -10.022 5.830 1.00 91.12 83 VAL A CA 1
ATOM 648 C C . VAL A 1 83 ? -8.523 -8.665 5.225 1.00 91.12 83 VAL A C 1
ATOM 650 O O . VAL A 1 83 ? -7.457 -8.563 4.625 1.00 91.12 83 VAL A O 1
ATOM 653 N N . CYS A 1 84 ? -9.337 -7.619 5.409 1.00 92.44 84 CYS A N 1
ATOM 654 C CA . CYS A 1 84 ? -9.044 -6.278 4.900 1.00 92.44 84 CYS A CA 1
ATOM 655 C C . CYS A 1 84 ? -7.802 -5.689 5.583 1.00 92.44 84 CYS A C 1
ATOM 657 O O . CYS A 1 84 ? -6.876 -5.246 4.909 1.00 92.44 84 CYS A O 1
ATOM 659 N N . ASP A 1 85 ? -7.741 -5.772 6.913 1.00 94.44 85 ASP A N 1
ATOM 660 C CA . ASP A 1 85 ? -6.623 -5.265 7.713 1.00 94.44 85 ASP A CA 1
ATOM 661 C C . ASP A 1 85 ? -5.337 -6.057 7.439 1.00 94.44 85 ASP A C 1
ATOM 663 O O . ASP A 1 85 ? -4.268 -5.474 7.263 1.00 94.44 85 ASP A O 1
ATOM 667 N N . LEU A 1 86 ? -5.452 -7.388 7.336 1.00 93.56 86 LEU A N 1
ATOM 668 C CA . LEU A 1 86 ? -4.333 -8.275 7.000 1.00 93.56 86 LEU A CA 1
ATOM 669 C C . LEU A 1 86 ? -3.803 -8.015 5.587 1.00 93.56 86 LEU A C 1
ATOM 671 O O . LEU A 1 86 ? -2.593 -7.943 5.383 1.00 93.56 86 LEU A O 1
ATOM 675 N N . SER A 1 87 ? -4.702 -7.854 4.614 1.00 92.62 87 SER A N 1
ATOM 676 C CA . SER A 1 87 ? -4.319 -7.559 3.233 1.00 92.62 87 SER A CA 1
ATOM 677 C C . SER A 1 87 ? -3.614 -6.215 3.157 1.00 92.62 87 SER A C 1
ATOM 679 O O . SER A 1 87 ? -2.533 -6.137 2.578 1.00 92.62 87 SER A O 1
ATOM 681 N N . LEU A 1 88 ? -4.173 -5.171 3.782 1.00 94.75 88 LEU A N 1
ATOM 682 C CA . LEU A 1 88 ? -3.510 -3.875 3.824 1.00 94.75 88 LEU A CA 1
ATOM 683 C C . LEU A 1 88 ? -2.134 -3.984 4.478 1.00 94.75 88 LEU A C 1
ATOM 685 O O . LEU A 1 88 ? -1.182 -3.453 3.920 1.00 94.75 88 LEU A O 1
ATOM 689 N N . TYR A 1 89 ? -2.019 -4.677 5.614 1.00 95.12 89 TYR A N 1
ATOM 690 C CA . TYR A 1 89 ? -0.742 -4.845 6.302 1.00 95.12 89 TYR A CA 1
ATOM 691 C C . TYR A 1 89 ? 0.322 -5.447 5.380 1.00 95.12 89 TYR A C 1
ATOM 693 O O . TYR A 1 89 ? 1.374 -4.841 5.217 1.00 95.12 89 TYR A O 1
ATOM 701 N N . VAL A 1 90 ? 0.025 -6.575 4.720 1.00 92.06 90 VAL A N 1
ATOM 702 C CA . VAL A 1 90 ? 0.967 -7.250 3.808 1.00 92.06 90 VAL A CA 1
ATOM 703 C C . VAL A 1 90 ? 1.358 -6.354 2.632 1.00 92.06 90 VAL A C 1
ATOM 705 O O . VAL A 1 90 ? 2.530 -6.289 2.264 1.00 92.06 90 VAL A O 1
ATOM 708 N N . TYR A 1 91 ? 0.392 -5.652 2.030 1.00 91.81 91 TYR A N 1
ATOM 709 C CA . TYR A 1 91 ? 0.678 -4.771 0.897 1.00 91.81 91 TYR A CA 1
ATOM 710 C C . TYR A 1 91 ? 1.456 -3.527 1.301 1.00 91.81 91 TYR A C 1
ATOM 712 O O . TYR A 1 91 ? 2.443 -3.201 0.651 1.00 91.81 91 TYR A O 1
ATOM 720 N N . ALA A 1 92 ? 1.055 -2.855 2.374 1.00 93.88 92 ALA A N 1
ATOM 721 C CA . ALA A 1 92 ? 1.751 -1.678 2.859 1.00 93.88 92 ALA A CA 1
ATOM 722 C C . ALA A 1 92 ? 3.166 -2.032 3.338 1.00 93.88 92 ALA A C 1
ATOM 724 O O . ALA A 1 92 ? 4.106 -1.341 2.959 1.00 93.88 92 ALA A O 1
ATOM 725 N N . SER A 1 93 ? 3.355 -3.133 4.077 1.00 93.56 93 SER A N 1
ATOM 726 C CA . SER A 1 93 ? 4.691 -3.565 4.501 1.00 93.56 93 SER A CA 1
ATOM 727 C C . SER A 1 93 ? 5.583 -3.889 3.304 1.00 93.56 93 SER A C 1
ATOM 729 O O . SER A 1 93 ? 6.681 -3.351 3.226 1.00 93.56 93 SER A O 1
ATOM 731 N N . GLY A 1 94 ? 5.082 -4.668 2.337 1.00 91.38 94 GLY A N 1
ATOM 732 C CA . GLY A 1 94 ? 5.834 -5.0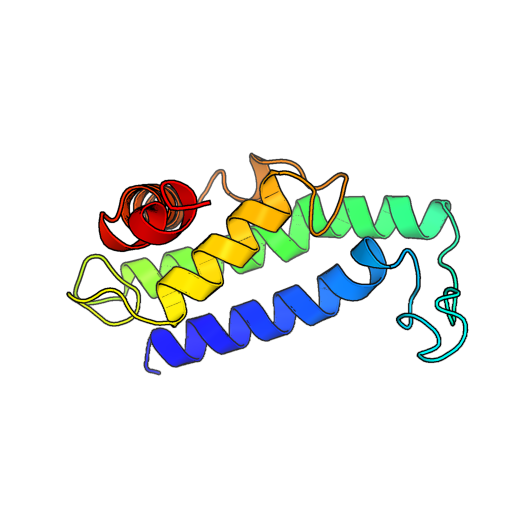36 1.134 1.00 91.38 94 GLY A CA 1
ATOM 733 C C . GLY A 1 94 ? 6.165 -3.847 0.224 1.00 91.38 94 GLY A C 1
ATOM 734 O O . GLY A 1 94 ? 7.153 -3.863 -0.504 1.00 91.38 94 GLY A O 1
ATOM 735 N N . ILE A 1 95 ? 5.346 -2.792 0.236 1.00 92.12 95 ILE A N 1
ATOM 736 C CA . ILE A 1 95 ? 5.657 -1.537 -0.462 1.00 92.12 95 ILE A CA 1
ATOM 737 C C . ILE A 1 95 ? 6.769 -0.783 0.275 1.00 92.12 95 ILE A C 1
ATOM 739 O O . ILE A 1 95 ? 7.729 -0.349 -0.355 1.00 92.12 95 ILE A O 1
ATOM 743 N N . LEU A 1 96 ? 6.642 -0.624 1.594 1.00 92.38 96 LEU A N 1
ATOM 744 C CA . LEU A 1 96 ? 7.555 0.185 2.405 1.00 92.38 96 LEU A CA 1
ATOM 745 C C . LEU A 1 96 ? 8.938 -0.450 2.583 1.00 92.38 96 LEU A C 1
ATOM 747 O O . LEU A 1 96 ? 9.924 0.273 2.693 1.00 92.38 96 LEU A O 1
ATOM 751 N N . ASP A 1 97 ? 9.022 -1.780 2.616 1.00 91.56 97 ASP A N 1
ATOM 752 C CA . ASP A 1 97 ? 10.292 -2.511 2.678 1.00 91.56 97 ASP A CA 1
ATOM 753 C C . ASP A 1 97 ? 10.932 -2.728 1.292 1.00 91.56 97 ASP A C 1
ATOM 755 O O . ASP A 1 97 ? 12.044 -3.247 1.188 1.00 91.56 97 ASP A O 1
ATOM 759 N N . GLY A 1 98 ? 10.248 -2.300 0.225 1.00 88.88 98 GLY A N 1
ATOM 760 C CA . GLY A 1 98 ? 10.713 -2.393 -1.154 1.00 88.88 98 GLY A CA 1
ATOM 761 C C . GLY A 1 98 ? 10.530 -3.764 -1.811 1.00 88.88 98 GLY A C 1
ATOM 762 O O . GLY A 1 98 ? 10.895 -3.906 -2.978 1.00 88.88 98 GLY A O 1
ATOM 763 N N . THR A 1 99 ? 9.938 -4.754 -1.132 1.00 88.38 99 THR A N 1
ATOM 764 C CA . THR A 1 99 ? 9.672 -6.092 -1.694 1.00 88.38 99 THR A CA 1
ATOM 765 C C . THR A 1 99 ? 8.778 -6.023 -2.934 1.00 88.38 99 THR A C 1
ATOM 767 O O . THR A 1 99 ? 8.974 -6.780 -3.884 1.00 88.38 99 THR A O 1
ATOM 770 N N . PHE A 1 100 ? 7.784 -5.129 -2.935 1.00 84.38 100 PHE A N 1
ATOM 771 C CA . PHE A 1 100 ? 6.770 -5.028 -3.992 1.00 84.38 100 PHE A CA 1
ATOM 772 C C . PHE A 1 100 ? 7.077 -3.940 -5.022 1.00 84.38 100 PHE A C 1
ATOM 774 O O . PHE A 1 100 ? 6.640 -4.039 -6.167 1.00 84.38 100 PHE A O 1
ATOM 781 N N . ALA A 1 101 ? 7.821 -2.905 -4.634 1.00 84.25 101 ALA A N 1
ATOM 782 C CA . ALA A 1 101 ? 8.291 -1.861 -5.536 1.00 84.25 101 ALA A CA 1
ATOM 783 C C . ALA A 1 101 ? 9.503 -1.145 -4.928 1.00 84.25 101 ALA A C 1
ATOM 785 O O . ALA A 1 101 ? 9.365 -0.253 -4.088 1.00 84.25 101 ALA A O 1
ATOM 786 N N . ALA A 1 102 ? 10.701 -1.522 -5.371 1.00 87.62 102 ALA A N 1
ATOM 787 C CA . ALA A 1 102 ? 11.926 -0.859 -4.947 1.00 87.62 102 ALA A CA 1
ATOM 788 C C . ALA A 1 102 ? 11.934 0.610 -5.409 1.00 87.62 102 ALA A C 1
ATOM 790 O O . ALA A 1 102 ? 11.752 0.889 -6.592 1.00 87.62 102 ALA A O 1
ATOM 791 N N . GLY A 1 103 ? 12.176 1.542 -4.482 1.00 89.31 103 GLY A N 1
ATOM 792 C CA . GLY A 1 103 ? 12.220 2.986 -4.760 1.00 89.31 103 GLY A CA 1
ATOM 793 C C . GLY A 1 103 ? 10.994 3.773 -4.287 1.00 89.31 103 GLY A C 1
ATOM 794 O O . GLY A 1 103 ? 11.013 5.007 -4.336 1.00 89.31 103 GLY A O 1
ATOM 795 N N . VAL A 1 104 ? 9.957 3.100 -3.777 1.00 93.06 104 VAL A N 1
ATOM 796 C CA . VAL A 1 104 ? 8.903 3.773 -3.008 1.00 93.06 104 VAL A CA 1
ATOM 797 C C . VAL A 1 104 ? 9.470 4.245 -1.668 1.00 93.06 104 VAL A C 1
ATOM 799 O O . VAL A 1 104 ? 10.137 3.499 -0.957 1.00 93.06 104 VAL A O 1
ATOM 802 N N . GLN A 1 105 ? 9.219 5.505 -1.338 1.00 94.69 105 GLN A N 1
ATOM 803 C CA . GLN A 1 105 ? 9.661 6.163 -0.120 1.00 94.69 105 GLN A CA 1
ATOM 804 C C . GLN A 1 105 ? 8.618 5.985 0.986 1.00 94.69 105 GLN A C 1
ATOM 806 O O . GLN A 1 105 ? 7.421 6.081 0.709 1.00 94.69 105 GLN A O 1
ATOM 811 N N . PRO A 1 106 ? 9.027 5.832 2.258 1.00 94.50 106 PRO A N 1
ATOM 812 C CA . PRO A 1 106 ? 8.082 5.738 3.371 1.00 94.50 106 PRO A CA 1
ATOM 813 C C . PRO A 1 106 ? 7.161 6.955 3.540 1.00 94.50 106 PRO A C 1
ATOM 815 O O . PRO A 1 106 ? 6.082 6.837 4.126 1.00 94.50 106 PRO A O 1
ATOM 818 N N . SER A 1 107 ? 7.554 8.105 2.985 1.00 96.06 107 SER A N 1
ATOM 819 C CA . SER A 1 107 ? 6.789 9.354 3.033 1.00 96.06 107 SER A CA 1
ATOM 820 C C . SER A 1 107 ? 5.412 9.268 2.371 1.00 96.06 107 SER A C 1
ATOM 822 O O . SER A 1 107 ? 4.535 10.079 2.669 1.00 96.06 107 SER A O 1
ATOM 824 N N . VAL A 1 108 ? 5.152 8.243 1.546 1.00 96.31 108 VAL A N 1
ATOM 825 C CA . VAL A 1 108 ? 3.814 7.988 0.981 1.00 96.31 108 VAL A CA 1
ATOM 826 C C . VAL A 1 108 ? 2.734 7.763 2.049 1.00 96.31 108 VAL A C 1
ATOM 828 O O . VAL A 1 108 ? 1.551 7.883 1.743 1.00 96.31 108 VAL A O 1
ATOM 831 N N . MET A 1 109 ? 3.123 7.475 3.298 1.00 96.12 109 MET A N 1
ATOM 832 C CA . MET A 1 109 ? 2.220 7.308 4.442 1.00 96.12 109 MET A CA 1
ATOM 833 C C . MET A 1 109 ? 2.296 8.445 5.476 1.00 96.12 109 MET A C 1
ATOM 835 O O . MET A 1 109 ? 1.734 8.314 6.566 1.00 96.12 109 MET A O 1
ATOM 839 N N . ASP A 1 110 ? 2.985 9.559 5.203 1.00 95.75 110 ASP A N 1
ATOM 840 C CA . ASP A 1 110 ? 3.187 10.627 6.198 1.00 95.75 110 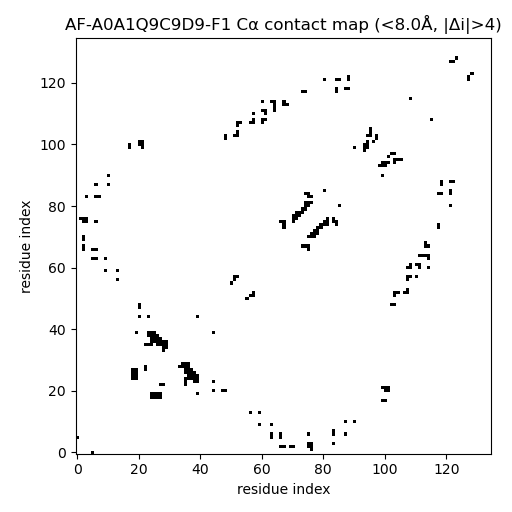ASP A CA 1
ATOM 841 C C . ASP A 1 110 ? 1.880 11.187 6.760 1.00 95.75 110 ASP A C 1
ATOM 843 O O . ASP A 1 110 ? 1.765 11.369 7.971 1.00 95.75 110 ASP A O 1
ATOM 847 N N . ASN A 1 111 ? 0.860 11.307 5.912 1.00 96.06 111 ASN A N 1
ATOM 848 C CA . ASN A 1 111 ? -0.455 11.837 6.272 1.00 96.06 111 ASN A CA 1
ATOM 849 C C . ASN A 1 111 ? -1.477 10.750 6.656 1.00 96.06 111 ASN A C 1
ATOM 851 O O . ASN A 1 111 ? -2.679 10.970 6.523 1.00 96.06 111 ASN A O 1
ATOM 855 N N . CYS A 1 112 ? -1.019 9.571 7.090 1.00 97.50 112 CYS A N 1
ATOM 856 C CA . CYS A 1 112 ? -1.888 8.432 7.416 1.00 97.50 112 CYS A CA 1
ATOM 857 C C . CYS A 1 112 ? -1.600 7.853 8.817 1.00 97.50 112 CYS A C 1
ATOM 859 O O . CYS A 1 112 ? -1.140 6.711 8.937 1.00 97.50 112 CYS A O 1
ATOM 861 N N . PRO A 1 113 ? -1.786 8.641 9.895 1.00 97.38 113 PRO A N 1
ATOM 862 C CA . PRO A 1 113 ? -1.488 8.201 11.2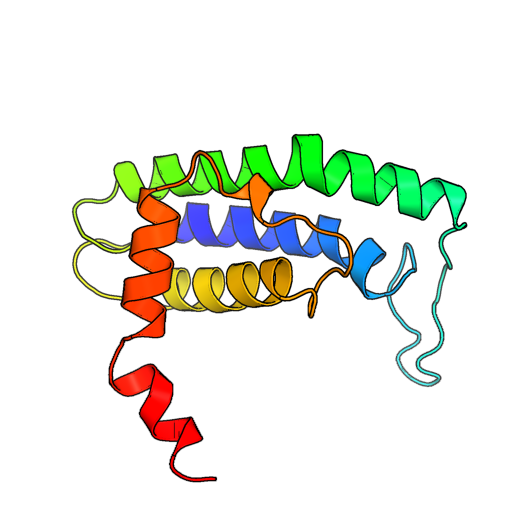58 1.00 97.38 113 PRO A CA 1
ATOM 863 C C . PRO A 1 113 ? -2.366 7.027 11.719 1.00 97.38 113 PRO A C 1
ATOM 865 O O . PRO A 1 113 ? -1.865 6.133 12.403 1.00 97.38 113 PRO A O 1
ATOM 868 N N . GLY A 1 114 ? -3.642 6.985 11.331 1.00 97.06 114 GLY A N 1
ATOM 869 C CA . GLY A 1 114 ? -4.554 5.889 11.647 1.00 97.06 114 GLY A CA 1
ATOM 870 C C . GLY A 1 114 ? -4.132 4.584 10.981 1.00 97.06 114 GLY A C 1
ATOM 871 O O . GLY A 1 114 ? -4.071 3.548 11.644 1.00 97.06 114 GLY A O 1
ATOM 872 N N . LEU A 1 115 ? -3.754 4.631 9.700 1.00 96.94 115 LEU A N 1
ATOM 873 C CA . LEU A 1 115 ? -3.215 3.470 8.993 1.00 96.94 115 LEU A CA 1
ATOM 874 C C . LEU A 1 115 ? -1.903 2.989 9.612 1.00 96.94 115 LEU A C 1
ATOM 876 O O . LEU A 1 115 ? -1.725 1.785 9.769 1.00 96.94 115 LEU A O 1
ATOM 880 N N . LYS A 1 116 ? -1.003 3.898 10.006 1.00 97.31 116 LYS A N 1
ATOM 881 C CA . LYS A 1 116 ? 0.236 3.534 10.717 1.00 97.31 116 LYS A CA 1
ATOM 882 C C . LYS A 1 116 ? -0.070 2.791 12.022 1.00 97.31 116 LYS A C 1
ATOM 884 O O . LYS A 1 116 ? 0.488 1.721 12.260 1.00 97.31 116 LYS A O 1
ATOM 889 N N . ALA A 1 117 ? -1.009 3.299 12.821 1.00 96.81 117 ALA A N 1
ATOM 890 C CA . ALA A 1 117 ? -1.443 2.641 14.052 1.00 96.81 117 ALA A CA 1
ATOM 891 C C . ALA A 1 117 ? -2.124 1.284 13.788 1.00 96.81 117 ALA A C 1
ATOM 893 O O . ALA A 1 117 ? -1.917 0.323 14.531 1.00 96.81 117 ALA A O 1
ATOM 894 N N . LEU A 1 118 ? -2.919 1.175 12.717 1.00 96.12 118 LEU A N 1
ATOM 895 C CA . LEU A 1 118 ? -3.505 -0.093 12.283 1.00 96.12 118 LEU A CA 1
ATOM 896 C C . LEU A 1 118 ? -2.415 -1.103 11.906 1.00 96.12 118 LEU A C 1
ATOM 898 O O . LEU A 1 118 ? -2.471 -2.246 12.355 1.00 96.12 118 LEU A O 1
ATOM 902 N N . MET A 1 119 ? -1.416 -0.688 11.124 1.00 95.38 119 MET A N 1
ATOM 903 C CA . MET A 1 119 ? -0.304 -1.547 10.717 1.00 95.38 119 MET A CA 1
ATOM 904 C C . MET A 1 119 ? 0.488 -2.058 11.915 1.00 95.38 119 MET A C 1
ATOM 906 O O . MET A 1 119 ? 0.808 -3.241 11.966 1.00 95.38 119 MET A O 1
ATOM 910 N N . GLU A 1 120 ? 0.761 -1.203 12.898 1.00 95.06 120 GLU A N 1
ATOM 911 C CA . GLU A 1 120 ? 1.404 -1.614 14.145 1.00 95.06 120 GLU A CA 1
ATOM 912 C C . GLU A 1 120 ? 0.540 -2.623 14.913 1.00 95.06 120 GLU A C 1
ATOM 914 O O . GLU A 1 120 ? 1.032 -3.656 15.365 1.00 95.06 120 GLU A O 1
ATOM 919 N N . ARG A 1 121 ? -0.772 -2.379 15.014 1.00 94.94 121 ARG A N 1
ATOM 920 C CA . ARG A 1 121 ? -1.699 -3.275 15.719 1.00 94.94 121 ARG A CA 1
ATOM 921 C C . ARG A 1 121 ? -1.798 -4.651 15.063 1.00 94.94 121 ARG A C 1
ATOM 923 O O . ARG A 1 121 ? -1.772 -5.659 15.766 1.00 94.94 121 ARG A O 1
ATOM 930 N N . VAL A 1 122 ? -1.931 -4.698 13.737 1.00 94.56 122 VAL A N 1
ATOM 931 C CA . VAL A 1 122 ? -1.963 -5.953 12.966 1.00 94.56 122 VAL A CA 1
ATOM 932 C C . VAL A 1 122 ? -0.610 -6.652 13.060 1.00 94.56 122 VAL A C 1
ATOM 934 O O . VAL A 1 122 ? -0.549 -7.837 13.383 1.00 94.56 122 VAL A O 1
ATOM 937 N N . GLY A 1 123 ? 0.470 -5.896 12.864 1.00 91.69 123 GLY A N 1
ATOM 938 C CA . GLY A 1 123 ? 1.840 -6.379 12.930 1.00 91.69 123 GLY A CA 1
ATOM 939 C C . GLY A 1 123 ? 2.242 -6.896 14.303 1.00 91.69 123 GLY A C 1
ATOM 940 O O . GLY A 1 123 ? 3.112 -7.740 14.358 1.00 91.69 123 GLY A O 1
ATOM 941 N N . ASN A 1 124 ? 1.609 -6.473 15.397 1.00 90.62 124 ASN A N 1
ATOM 942 C CA . ASN A 1 124 ? 1.853 -6.994 16.749 1.00 90.62 124 ASN A CA 1
ATOM 943 C C . ASN A 1 124 ? 0.801 -8.018 17.206 1.00 90.62 124 ASN A C 1
ATOM 945 O O . ASN A 1 124 ? 0.811 -8.453 18.360 1.00 90.62 124 ASN A O 1
ATOM 949 N N . HIS A 1 125 ? -0.130 -8.414 16.335 1.00 87.62 125 HIS A N 1
ATOM 950 C CA . HIS A 1 125 ? -1.203 -9.318 16.722 1.00 87.62 125 HIS A CA 1
ATOM 951 C C . HIS A 1 125 ? -0.644 -10.725 17.044 1.00 87.62 125 HIS A C 1
ATOM 953 O O . HIS A 1 125 ? 0.049 -11.306 16.205 1.00 87.62 125 HIS A O 1
ATOM 959 N N . PRO A 1 126 ? -0.977 -11.348 18.196 1.00 78.31 126 PRO A N 1
ATOM 960 C CA . PRO A 1 126 ? -0.351 -12.601 18.646 1.00 78.31 126 PRO A CA 1
ATOM 961 C C . PRO A 1 126 ? -0.425 -13.756 17.640 1.00 78.31 126 PRO A C 1
ATOM 963 O O . PRO A 1 126 ? 0.503 -14.548 17.518 1.00 78.31 126 PRO A O 1
ATOM 966 N N . ARG A 1 127 ? -1.524 -13.844 16.880 1.00 71.06 127 ARG A N 1
ATOM 967 C CA . ARG A 1 127 ? -1.697 -14.880 15.847 1.00 71.06 127 ARG A CA 1
ATOM 968 C C . ARG A 1 127 ? -0.834 -14.681 14.603 1.00 71.06 127 ARG A C 1
ATOM 970 O O . ARG A 1 127 ? -0.652 -15.639 13.869 1.00 71.06 127 ARG A O 1
ATOM 977 N N . PHE A 1 128 ? -0.314 -13.480 14.371 1.00 64.88 128 PHE A N 1
ATOM 978 C CA . PHE A 1 128 ? 0.481 -13.174 13.184 1.00 64.88 128 PHE A CA 1
ATOM 979 C C . PHE A 1 128 ? 1.897 -13.773 13.266 1.00 64.88 128 PHE A C 1
ATOM 981 O O . PHE A 1 128 ? 2.449 -14.206 12.261 1.00 64.88 128 PHE A O 1
ATOM 988 N N . TRP A 1 129 ? 2.470 -13.874 14.472 1.00 53.28 129 TRP A N 1
ATOM 989 C CA . TRP A 1 129 ? 3.839 -14.376 14.682 1.00 53.28 129 TRP A CA 1
ATOM 990 C C . TRP A 1 129 ? 3.938 -15.84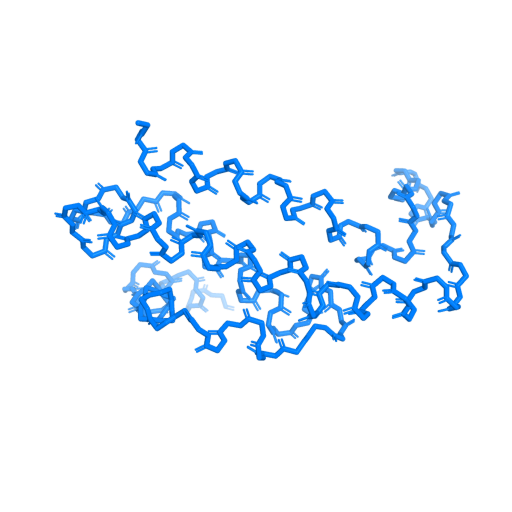4 15.094 1.00 53.28 129 TRP A C 1
ATOM 992 O O . TRP A 1 129 ? 5.031 -16.409 15.043 1.00 53.28 129 TRP A O 1
ATOM 1002 N N . LEU A 1 130 ? 2.825 -16.483 15.466 1.00 51.22 130 LEU A N 1
ATOM 1003 C CA . LEU A 1 130 ? 2.829 -17.896 15.863 1.00 51.22 130 LEU A CA 1
ATOM 1004 C C . LEU A 1 130 ? 3.295 -18.836 14.732 1.00 51.22 130 LEU A C 1
ATOM 1006 O O . LEU A 1 130 ? 3.834 -19.896 15.025 1.00 51.22 130 LEU A O 1
ATOM 1010 N N . GLU A 1 131 ? 3.184 -18.434 13.461 1.00 45.56 131 GLU A N 1
ATOM 1011 C CA . GLU A 1 131 ? 3.655 -19.230 12.314 1.00 45.56 131 GLU A CA 1
ATOM 1012 C C . GLU A 1 131 ? 5.136 -19.000 11.947 1.00 45.56 131 GLU A C 1
ATOM 1014 O O . GLU A 1 131 ? 5.725 -19.826 11.254 1.00 45.56 131 GLU A O 1
ATOM 1019 N N . ARG A 1 132 ? 5.781 -17.924 12.431 1.00 44.81 132 ARG A N 1
ATOM 1020 C CA . ARG A 1 132 ? 7.216 -17.658 12.174 1.00 44.81 132 ARG A CA 1
ATOM 1021 C C . ARG A 1 132 ? 8.153 -18.215 13.241 1.00 44.81 132 ARG A C 1
ATOM 1023 O O . ARG A 1 132 ? 9.326 -18.389 12.951 1.00 44.81 132 ARG A O 1
ATOM 1030 N N . ALA A 1 133 ? 7.656 -18.491 14.446 1.00 41.06 133 ALA A N 1
ATOM 1031 C CA . ALA A 1 133 ? 8.435 -19.128 15.512 1.00 41.06 133 ALA A CA 1
ATOM 1032 C C . ALA A 1 133 ? 8.445 -20.671 15.423 1.00 41.06 133 ALA A C 1
ATOM 1034 O O . ALA A 1 133 ? 9.072 -21.325 16.253 1.00 41.06 133 ALA A O 1
ATOM 1035 N N . ALA A 1 134 ? 7.728 -21.246 14.451 1.00 48.09 134 ALA A N 1
ATOM 1036 C CA . ALA A 1 134 ? 7.586 -22.689 14.252 1.00 48.09 134 ALA A CA 1
ATOM 1037 C C . ALA A 1 134 ? 8.363 -23.240 13.033 1.00 48.09 134 ALA A C 1
ATOM 1039 O O . ALA A 1 134 ? 8.259 -24.433 12.757 1.00 48.09 134 ALA A O 1
ATOM 1040 N N . ASN A 1 135 ? 9.136 -22.398 12.334 1.00 35.59 135 ASN A N 1
ATOM 1041 C CA . ASN A 1 135 ? 10.052 -22.751 11.236 1.00 35.59 135 ASN A CA 1
ATOM 1042 C C . ASN A 1 135 ? 11.443 -22.163 11.502 1.00 35.59 135 ASN A C 1
ATOM 1044 O O . ASN A 1 135 ? 12.408 -22.661 10.884 1.00 35.59 135 ASN A O 1
#

pLDDT: mean 87.33, std 11.94, range [35.59, 97.5]

Foldseek 3Di:
DQLLVVLVVLLVVVCQLLQCLQQQENDHADPPPRHHPHHDDPVVNVVSLVCCQPPSLLVSLVSNLVCCVPECDLESRHPDDDVSLVSLLVVLVCQDVCVRHNNHHPCSCVVRVSNVVSNVCVVPPPVVCPVVVVD

Organism: Symbiodinium microadriaticum (NCBI:txid2951)

InterPro domains:
  IPR004046 Glutathione S-transferase, C-terminal [PF14497] (51-127)
  IPR010987 Glutathione S-transferase, C-terminal-like [PS50405] (1-135)
  IPR036282 Glutathione S-transferase, C-terminal domain superfamily [SSF47616] (38-128)

Secondary structure (DSSP, 8-state):
--HHHHHHHHHHHHHHHHHHHHHTBSS-B-TTT--BSSBPPHHHHHHHHHHIIIIIHHHHHHHHHHHHHTSSSSBTTBSS--HHHHHHHHHHHHHHTSSSSTT--GGGGTT-HHHHHHHHHHHT-HHHHTTTTT-

Mean predicted aligned error: 5.65 Å

Radius of gyration: 16.2 Å; Cα contacts (8 Å, |Δi|>4): 160; chains: 1; bounding box: 35×35×41 Å

Solvent-accessible surface area (backbone atoms only — not comparable to full-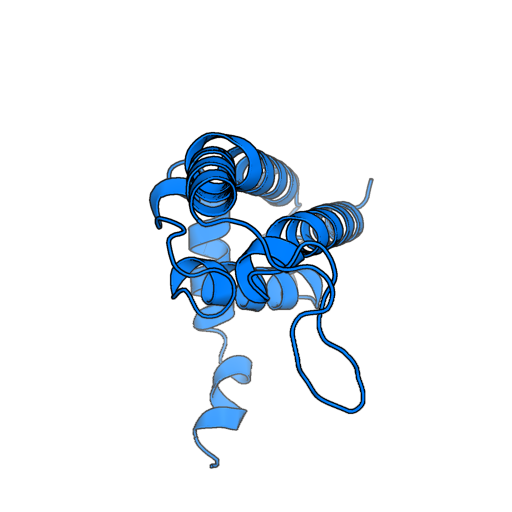atom values): 7445 Å² total; per-residue (Å²): 130,62,39,43,60,56,47,51,54,53,50,54,52,50,51,63,69,36,45,30,62,53,54,50,4,78,42,56,56,39,92,85,80,64,44,59,66,38,69,57,56,69,71,57,49,52,51,52,46,50,42,41,44,74,44,54,42,31,52,52,40,42,52,49,28,52,38,37,71,70,28,85,35,85,25,43,70,16,85,48,87,48,71,54,52,53,51,49,39,56,50,52,51,30,32,58,74,29,79,45,27,73,80,48,54,68,70,33,48,69,86,19,65,67,49,52,53,39,40,52,53,57,73,65,32,74,79,70,51,62,70,66,78,74,113

Sequence (135 aa):
MFAGAACEEALVDMKKVLGPAWYNAVLGRNPLTKEPLVTLPDSMREEVMYHLNNTVLPTRFQQLEQFLASSEGPYFCGDRMTVCDLSLYVYASGILDGTFAAGVQPSVMDNCPGLKALMERVGNHPRFWLERAAN